Protein AF-A0A3N9UIB1-F1 (afdb_monomer_lite)

Radius of gyration: 19.28 Å; chains: 1; bounding box: 40×37×63 Å

Foldseek 3Di:
DQLVVLLVVLCVQFWDFDDDVVDGDDIFGDLNGRDAPVSLVVLLVVLVVVLVVLVPDDDPDPVVVVVSVVLNVLSVVLVVLSPDVLVVCLNPDPQDPPPFPPDDPVSVVVSVVVSSVVNVVSSVSSRVSSVSNSVSSVVVNVVVVVD

Organism: NCBI:txid720633

Sequence (147 aa):
MNYKKVYENLIESSFYEVDFPASPGNFILSEEQTLTQDFINGLVDQIEYRLVELNGITTTYKDHQYEIDSEIFKLTYLLDCLYSNEIHELVNFKGIDVDPPIDIEDAGAYIYERNVEAYQDILDQANSHMHTIRIILGELCDASEDL

Structure (mmCIF, N/CA/C/O backbone):
data_AF-A0A3N9UIB1-F1
#
_entry.id   AF-A0A3N9UIB1-F1
#
loop_
_atom_site.group_PDB
_atom_site.id
_atom_site.type_symbol
_atom_site.label_atom_id
_atom_site.label_alt_id
_atom_site.label_comp_id
_atom_site.label_asym_id
_atom_site.label_entity_id
_atom_site.label_seq_id
_atom_site.pdbx_PDB_ins_code
_atom_site.Cartn_x
_atom_site.Cartn_y
_atom_site.Cartn_z
_atom_site.occupancy
_atom_site.B_iso_or_equiv
_atom_site.auth_seq_id
_atom_site.auth_comp_id
_atom_site.auth_asym_id
_atom_site.auth_atom_id
_atom_site.pdbx_PDB_model_num
ATOM 1 N N . MET A 1 1 ? -0.749 -5.420 -14.525 1.00 88.75 1 MET A N 1
ATOM 2 C CA . MET A 1 1 ? -1.487 -4.997 -13.311 1.00 88.75 1 MET A CA 1
ATOM 3 C C . MET A 1 1 ? -2.444 -3.866 -13.679 1.00 88.75 1 MET A C 1
ATOM 5 O O . MET A 1 1 ? -2.119 -3.121 -14.592 1.00 88.75 1 MET A O 1
ATOM 9 N N . ASN A 1 2 ? -3.616 -3.750 -13.043 1.00 92.31 2 ASN A N 1
ATOM 10 C CA . ASN A 1 2 ? -4.520 -2.606 -13.247 1.00 92.31 2 ASN A CA 1
ATOM 11 C C . ASN A 1 2 ? -4.356 -1.629 -12.074 1.00 92.31 2 ASN A C 1
ATOM 13 O O . ASN A 1 2 ? -5.023 -1.782 -11.052 1.00 92.31 2 ASN A O 1
ATOM 17 N N . TYR A 1 3 ? -3.434 -0.672 -12.216 1.00 94.06 3 TYR A N 1
ATOM 18 C CA . TYR A 1 3 ? -3.077 0.267 -11.148 1.00 94.06 3 TYR A CA 1
ATOM 19 C C . TYR A 1 3 ? -4.261 1.113 -10.693 1.00 94.06 3 TYR A C 1
ATOM 21 O O . TYR A 1 3 ? -4.512 1.199 -9.495 1.00 94.06 3 TYR A O 1
ATOM 29 N N . LYS A 1 4 ? -5.043 1.633 -11.642 1.00 94.25 4 LYS A N 1
ATOM 30 C CA . LYS A 1 4 ? -6.231 2.439 -11.360 1.00 94.25 4 LYS A CA 1
ATOM 31 C C . LYS A 1 4 ? -7.222 1.734 -10.449 1.00 94.25 4 LYS A C 1
ATOM 33 O O . LYS A 1 4 ? -7.560 2.243 -9.389 1.00 94.25 4 LYS A O 1
ATOM 38 N N . LYS A 1 5 ? -7.626 0.519 -10.821 1.00 94.50 5 LYS A N 1
ATOM 39 C CA . LYS A 1 5 ? -8.597 -0.248 -10.034 1.00 94.50 5 LYS A CA 1
ATOM 40 C C . LYS A 1 5 ? -8.078 -0.566 -8.629 1.00 94.50 5 LYS A C 1
ATOM 42 O O . LYS A 1 5 ? -8.843 -0.568 -7.673 1.00 94.50 5 LYS A O 1
ATOM 47 N N . VAL A 1 6 ? -6.789 -0.880 -8.503 1.00 95.31 6 VAL A N 1
ATOM 48 C CA . VAL A 1 6 ? -6.168 -1.148 -7.199 1.00 95.31 6 VAL A CA 1
ATOM 49 C C . VAL A 1 6 ? -6.146 0.116 -6.340 1.00 95.31 6 VAL A C 1
ATOM 51 O O . VAL A 1 6 ? -6.474 0.046 -5.159 1.00 95.31 6 VAL A O 1
ATOM 54 N N . TYR A 1 7 ? -5.790 1.256 -6.933 1.00 95.44 7 TYR A N 1
ATOM 55 C CA . TYR A 1 7 ? -5.760 2.548 -6.258 1.00 95.44 7 TYR A CA 1
ATOM 56 C C . TYR A 1 7 ? -7.154 2.974 -5.783 1.00 95.44 7 TYR A C 1
ATOM 58 O O . TYR A 1 7 ? -7.323 3.282 -4.608 1.00 95.44 7 TYR A O 1
ATOM 66 N N . GLU A 1 8 ? -8.165 2.913 -6.652 1.00 94.19 8 GLU A N 1
ATOM 67 C CA . GLU A 1 8 ? -9.558 3.236 -6.313 1.00 94.19 8 GLU A CA 1
ATOM 68 C C . GLU A 1 8 ? -10.072 2.358 -5.164 1.00 94.19 8 GLU A C 1
ATOM 70 O O . GLU A 1 8 ? -10.579 2.879 -4.174 1.00 94.19 8 GLU A O 1
ATOM 75 N N . ASN A 1 9 ? -9.844 1.041 -5.235 1.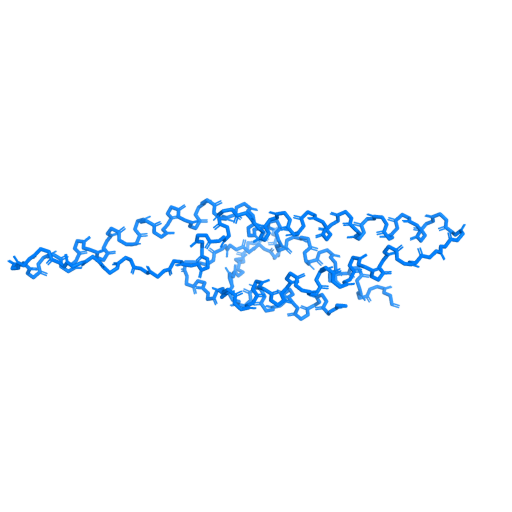00 95.00 9 ASN A N 1
ATOM 76 C CA . ASN A 1 9 ? -10.227 0.121 -4.164 1.00 95.00 9 ASN A CA 1
ATOM 77 C C . ASN A 1 9 ? -9.542 0.454 -2.829 1.00 95.00 9 ASN A C 1
ATOM 79 O O . ASN A 1 9 ? -10.191 0.378 -1.791 1.00 95.00 9 ASN A O 1
ATOM 83 N N . LEU A 1 10 ? -8.249 0.806 -2.846 1.00 95.44 10 LEU A N 1
ATOM 84 C CA . LEU A 1 10 ? -7.519 1.200 -1.638 1.00 95.44 10 LEU A CA 1
ATOM 85 C C . LEU A 1 10 ? -8.107 2.476 -1.026 1.00 95.44 10 LEU A C 1
ATOM 87 O O . LEU A 1 10 ? -8.258 2.566 0.192 1.00 95.44 10 LEU A O 1
ATOM 91 N N . ILE A 1 11 ? -8.409 3.472 -1.861 1.00 94.56 11 ILE A N 1
ATOM 92 C CA . ILE A 1 11 ? -9.020 4.721 -1.408 1.00 94.56 11 ILE A CA 1
ATOM 93 C C . ILE A 1 11 ? -10.376 4.432 -0.767 1.00 94.56 11 ILE A C 1
ATOM 95 O O . ILE A 1 11 ? -10.583 4.822 0.376 1.00 94.56 11 ILE A O 1
ATOM 99 N N . GLU A 1 12 ? -11.253 3.698 -1.453 1.00 93.25 12 GLU A N 1
ATOM 100 C CA . GLU A 1 12 ? -12.582 3.34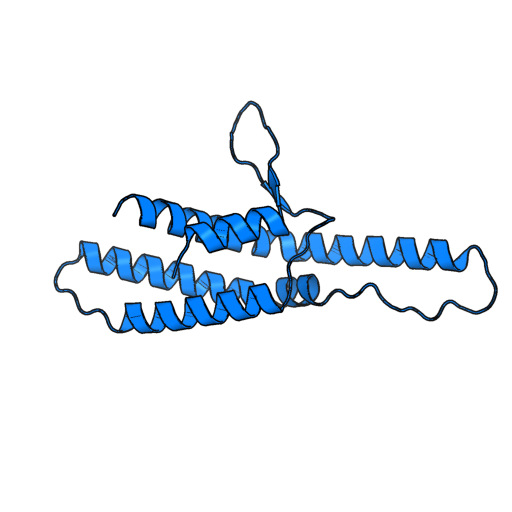8 -0.942 1.00 93.25 12 GLU A CA 1
ATOM 101 C C . GLU A 1 12 ? -12.526 2.529 0.353 1.00 93.25 12 GLU A C 1
ATOM 103 O O . GLU A 1 12 ? -13.362 2.719 1.236 1.00 93.25 12 GLU A O 1
ATOM 108 N N . SER A 1 13 ? -11.551 1.624 0.489 1.00 91.69 13 SER A N 1
ATOM 109 C CA . SER A 1 13 ? -11.446 0.773 1.673 1.00 91.69 13 SER A CA 1
ATOM 110 C C . SER A 1 13 ? -10.813 1.473 2.863 1.00 91.69 13 SER A C 1
ATOM 112 O O . SER A 1 13 ? -11.080 1.075 3.993 1.00 91.69 13 SER A O 1
ATOM 114 N N . SER A 1 14 ? -9.922 2.440 2.641 1.00 93.19 14 SER A N 1
ATOM 115 C CA . SER A 1 14 ? -8.982 2.854 3.686 1.00 93.19 14 SER A CA 1
ATOM 116 C C . SER A 1 14 ? -8.866 4.346 3.907 1.00 93.19 14 SER A C 1
ATOM 118 O O . SER A 1 14 ? -8.338 4.744 4.939 1.00 93.19 14 SER A O 1
ATOM 120 N N . PHE A 1 15 ? -9.360 5.184 3.006 1.00 93.81 15 PHE A N 1
ATOM 121 C CA . PHE A 1 15 ? -9.175 6.622 3.113 1.00 93.81 15 PHE A CA 1
ATOM 122 C C . PHE A 1 15 ? -10.491 7.374 2.966 1.00 93.81 15 PHE A C 1
ATOM 124 O O . PHE A 1 15 ? -11.432 6.919 2.326 1.00 93.81 15 PHE A O 1
ATOM 131 N N . TYR A 1 16 ? -10.530 8.580 3.519 1.00 88.38 16 TYR A N 1
ATOM 132 C CA . TYR A 1 16 ? -11.508 9.586 3.127 1.00 88.38 16 TYR A CA 1
ATOM 133 C C . TYR A 1 16 ? -10.785 10.814 2.585 1.00 88.38 16 TYR A C 1
ATOM 135 O O . TYR A 1 16 ? -9.684 11.157 3.026 1.00 88.38 16 TYR A O 1
ATOM 143 N N . GLU A 1 17 ? -11.397 11.457 1.597 1.00 84.56 17 GLU A N 1
ATOM 144 C CA . GLU A 1 17 ? -10.900 12.712 1.051 1.00 84.56 17 GLU A CA 1
ATOM 145 C C . GLU A 1 17 ? -11.343 13.874 1.942 1.00 84.56 17 GLU A C 1
ATOM 147 O O . GLU A 1 17 ? -12.487 13.943 2.399 1.00 84.56 17 GLU A O 1
ATOM 152 N N . VAL A 1 18 ? -10.422 14.798 2.188 1.00 81.06 18 VAL A N 1
ATOM 153 C CA . VAL A 1 18 ? -10.669 16.022 2.936 1.00 81.06 18 VAL A CA 1
ATOM 154 C C . VAL A 1 18 ? -10.530 17.200 1.998 1.00 81.06 18 VAL A C 1
ATOM 156 O O . VAL A 1 18 ? -9.450 17.479 1.472 1.00 81.06 18 VAL A O 1
ATOM 159 N N . ASP A 1 19 ? -11.631 17.930 1.849 1.00 70.94 19 ASP A N 1
ATOM 160 C CA . ASP A 1 19 ? -11.662 19.174 1.096 1.00 70.94 19 ASP A CA 1
ATOM 161 C C . ASP A 1 19 ? -10.874 20.254 1.847 1.00 70.94 19 ASP A C 1
ATOM 163 O O . ASP A 1 19 ? -11.376 20.932 2.750 1.00 70.94 19 ASP A O 1
ATOM 167 N N . PHE A 1 20 ? -9.613 20.438 1.460 1.00 66.88 20 PHE A N 1
ATOM 168 C CA . PHE A 1 20 ? -8.851 21.614 1.846 1.00 66.88 20 PHE A CA 1
ATOM 169 C C . PHE A 1 20 ? -8.924 22.655 0.723 1.00 66.88 20 PHE A C 1
ATOM 171 O O . PHE A 1 20 ? -8.477 22.390 -0.392 1.00 66.88 20 PHE A O 1
ATOM 178 N N . PRO A 1 21 ? -9.379 23.892 1.003 1.00 56.12 21 PRO A N 1
ATOM 179 C CA . PRO A 1 21 ? -9.562 24.922 -0.024 1.00 56.12 21 PRO A CA 1
ATOM 180 C C . PRO A 1 21 ? -8.263 25.361 -0.729 1.00 56.12 21 PRO A C 1
ATOM 182 O O . PRO A 1 21 ? -8.322 26.118 -1.694 1.00 56.12 21 PRO A O 1
ATOM 185 N N . ALA A 1 22 ? -7.095 24.911 -0.255 1.00 55.03 22 ALA A N 1
ATOM 186 C CA . ALA A 1 22 ? -5.784 25.215 -0.826 1.00 55.03 22 ALA A CA 1
ATOM 187 C C . ALA A 1 22 ? -5.132 24.043 -1.591 1.00 55.03 22 ALA A C 1
ATOM 189 O O . ALA A 1 22 ? -4.109 24.266 -2.235 1.00 55.03 22 ALA A O 1
ATOM 190 N N . SER A 1 23 ? -5.684 22.823 -1.533 1.00 47.69 23 SER A N 1
ATOM 191 C CA . SER A 1 23 ? -5.177 21.666 -2.285 1.00 47.69 23 SER A CA 1
ATOM 192 C C . SER A 1 23 ? -6.259 20.586 -2.416 1.00 47.69 23 SER A C 1
ATOM 194 O O . SER A 1 23 ? -6.639 20.008 -1.397 1.00 47.69 23 SER A O 1
ATOM 196 N N . PRO A 1 24 ? -6.728 20.277 -3.638 1.00 52.81 24 PRO A N 1
ATOM 197 C CA . PRO A 1 24 ? -7.522 19.075 -3.898 1.00 52.81 24 PRO A CA 1
ATOM 198 C C . PRO A 1 24 ? -6.719 17.805 -3.556 1.00 52.81 24 PRO A C 1
ATOM 200 O O . PRO A 1 24 ? -5.489 17.822 -3.666 1.00 52.81 24 PRO A O 1
ATOM 203 N N . GLY A 1 25 ? -7.388 16.710 -3.177 1.00 61.09 25 GLY A N 1
ATOM 204 C CA . GLY A 1 25 ? -6.755 15.388 -3.065 1.00 61.09 25 GLY A CA 1
ATOM 205 C C . GL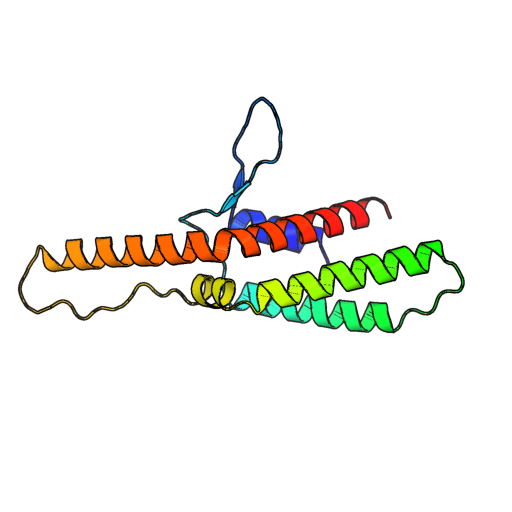Y A 1 25 ? -5.960 15.114 -1.782 1.00 61.09 25 GLY A C 1
ATOM 206 O O . GLY A 1 25 ? -5.025 14.306 -1.794 1.00 61.09 25 GLY A O 1
ATOM 207 N N . ASN A 1 26 ? -6.305 15.758 -0.664 1.00 77.69 26 ASN A N 1
ATOM 208 C CA . ASN A 1 26 ? -5.780 15.365 0.644 1.00 77.69 26 ASN A CA 1
ATOM 209 C C . ASN A 1 26 ? -6.602 14.195 1.187 1.00 77.69 26 ASN A C 1
ATOM 211 O O . ASN A 1 26 ? -7.778 14.350 1.485 1.00 77.69 26 ASN A O 1
ATOM 215 N N . PHE A 1 27 ? -5.978 13.032 1.334 1.00 85.88 27 PHE A N 1
ATOM 216 C CA . PHE A 1 27 ? -6.615 11.847 1.907 1.00 85.88 27 PHE A CA 1
ATOM 217 C C . PHE A 1 27 ? -6.123 11.642 3.333 1.00 85.88 27 PHE A C 1
ATOM 219 O O . PHE A 1 27 ? -4.987 11.999 3.629 1.00 85.88 27 PHE A O 1
ATOM 226 N N . ILE A 1 28 ? -6.951 11.068 4.198 1.00 88.56 28 ILE A N 1
ATOM 227 C CA . ILE A 1 28 ? -6.585 10.676 5.565 1.00 88.56 28 ILE A CA 1
ATOM 228 C C . ILE A 1 28 ? -6.987 9.216 5.767 1.00 88.56 28 ILE A C 1
ATOM 230 O O . ILE A 1 28 ? -8.040 8.804 5.275 1.00 88.56 28 ILE A O 1
ATOM 234 N N . LEU A 1 29 ? -6.139 8.434 6.444 1.00 90.75 29 LEU A N 1
ATOM 235 C CA . LEU A 1 29 ? -6.457 7.057 6.821 1.00 90.75 29 LEU A CA 1
ATOM 236 C C . LEU A 1 29 ? -7.717 7.050 7.702 1.00 90.75 29 LEU A C 1
ATOM 238 O O . LEU A 1 29 ? -7.793 7.759 8.703 1.00 90.75 29 LEU A O 1
ATOM 242 N N . SER A 1 30 ? -8.724 6.285 7.292 1.00 88.25 30 SER A N 1
ATOM 243 C CA . SER A 1 30 ? -10.014 6.223 7.973 1.00 88.25 30 SER A CA 1
ATOM 244 C C . SER A 1 30 ? -9.932 5.354 9.225 1.00 88.25 30 SER A C 1
ATOM 246 O O . SER A 1 30 ? -9.428 4.233 9.169 1.00 88.25 30 SER A O 1
ATOM 248 N N . GLU A 1 31 ? -10.510 5.823 10.333 1.00 87.06 31 GLU A N 1
ATOM 249 C CA . GLU A 1 31 ? -10.750 4.972 11.506 1.00 87.06 31 GLU A CA 1
ATOM 250 C C . GLU A 1 31 ? -11.685 3.804 11.144 1.00 87.06 31 GLU A C 1
ATOM 252 O O . GLU A 1 31 ? -11.510 2.680 11.603 1.00 87.06 31 GLU A O 1
ATOM 257 N N . GLU A 1 32 ? -12.622 4.021 10.223 1.00 85.38 32 GLU A N 1
ATOM 258 C CA . GLU A 1 32 ? -13.570 3.009 9.745 1.00 85.38 32 GLU A CA 1
ATOM 259 C C . GLU A 1 32 ? -13.046 2.220 8.530 1.00 85.38 32 GLU A C 1
ATOM 261 O O . GLU A 1 32 ? -13.830 1.706 7.730 1.00 85.38 32 GLU A O 1
ATOM 266 N N . GLN A 1 33 ? -11.725 2.146 8.337 1.00 90.69 33 GLN A N 1
ATOM 267 C CA . GLN A 1 33 ? -11.148 1.403 7.219 1.00 90.69 33 GLN A CA 1
ATOM 268 C C . GLN A 1 33 ? -11.544 -0.088 7.239 1.00 90.69 33 GLN A C 1
ATOM 270 O O . GLN A 1 33 ? -11.698 -0.711 8.288 1.00 90.69 33 GLN A O 1
ATOM 275 N N . THR A 1 34 ? -11.692 -0.668 6.050 1.00 90.19 34 THR A N 1
ATOM 276 C CA . THR A 1 34 ? -12.132 -2.052 5.803 1.00 90.19 34 THR A CA 1
ATOM 277 C C . THR A 1 34 ? -11.093 -2.866 5.025 1.00 90.19 34 THR A C 1
ATOM 279 O O . THR A 1 34 ? -11.424 -3.828 4.331 1.00 90.19 34 THR A O 1
ATOM 282 N N . LEU A 1 35 ? -9.819 -2.482 5.121 1.00 90.69 35 LEU A N 1
ATOM 283 C CA . LEU A 1 35 ? -8.694 -3.173 4.504 1.00 90.69 35 LEU A CA 1
ATOM 284 C C . LEU A 1 35 ? -8.627 -4.617 5.009 1.00 90.69 35 LEU A C 1
ATOM 286 O O . LEU A 1 35 ? -8.675 -4.885 6.208 1.00 90.69 35 LEU A O 1
ATOM 290 N N . THR A 1 36 ? -8.503 -5.562 4.081 1.00 92.19 36 THR A N 1
ATOM 291 C CA . THR A 1 36 ? -8.504 -6.994 4.400 1.00 92.19 36 THR A CA 1
ATOM 292 C C . THR A 1 36 ? -7.176 -7.642 4.046 1.00 92.19 36 THR A C 1
ATOM 294 O O . THR A 1 36 ? -6.493 -7.227 3.107 1.00 92.19 36 THR A O 1
ATOM 297 N N . GLN A 1 37 ? -6.845 -8.730 4.743 1.00 93.81 37 GLN A N 1
ATOM 298 C CA . GLN A 1 37 ? -5.694 -9.565 4.393 1.00 93.81 37 GLN A CA 1
ATOM 299 C C . GLN A 1 37 ? -5.792 -10.103 2.954 1.00 93.81 37 GLN A C 1
ATOM 301 O O . GLN A 1 37 ? -4.781 -10.183 2.262 1.00 93.81 37 GLN A O 1
ATOM 306 N N . ASP A 1 38 ? -7.000 -10.426 2.482 1.00 94.69 38 ASP A N 1
ATOM 307 C CA . ASP A 1 38 ? -7.226 -10.908 1.114 1.00 94.69 38 ASP A CA 1
ATOM 308 C C . ASP A 1 38 ? -6.871 -9.844 0.069 1.00 94.69 38 ASP A C 1
ATOM 310 O O . ASP A 1 38 ? -6.247 -10.159 -0.946 1.00 94.69 38 ASP A O 1
ATOM 314 N N . PHE A 1 39 ? -7.220 -8.579 0.328 1.00 94.75 39 PHE A N 1
ATOM 315 C CA . PHE A 1 39 ? -6.812 -7.470 -0.531 1.00 94.75 39 PHE A CA 1
ATOM 316 C C . PHE A 1 39 ? -5.286 -7.321 -0.566 1.00 94.75 39 PHE A C 1
ATOM 318 O O . PHE A 1 39 ? -4.718 -7.235 -1.653 1.00 94.75 39 PHE A O 1
ATOM 325 N N . ILE A 1 40 ? -4.619 -7.345 0.596 1.00 96.19 40 ILE A N 1
ATOM 326 C CA . ILE A 1 40 ? -3.153 -7.234 0.680 1.00 96.19 40 ILE A CA 1
ATOM 327 C C . ILE A 1 40 ? -2.467 -8.375 -0.069 1.00 96.19 40 ILE A C 1
ATOM 329 O O . ILE A 1 40 ? -1.606 -8.119 -0.905 1.00 96.19 40 ILE A O 1
ATOM 333 N N . ASN A 1 41 ? -2.884 -9.620 0.161 1.00 95.94 41 ASN A N 1
ATOM 334 C CA . ASN A 1 41 ? -2.306 -10.782 -0.514 1.00 95.94 41 ASN A CA 1
ATOM 335 C C . ASN A 1 41 ? -2.507 -10.700 -2.034 1.00 95.94 41 ASN A C 1
ATOM 337 O O . ASN A 1 41 ? -1.565 -10.888 -2.798 1.00 95.94 41 ASN A O 1
ATOM 341 N N . GLY A 1 42 ? -3.715 -10.342 -2.482 1.00 96.50 42 GLY A N 1
ATOM 342 C CA . GLY A 1 42 ? -3.998 -10.177 -3.907 1.00 96.50 42 GLY A CA 1
ATOM 343 C C . GLY A 1 42 ? -3.227 -9.022 -4.555 1.00 96.50 42 GLY A C 1
ATOM 344 O O . GLY A 1 42 ? -2.954 -9.062 -5.756 1.00 96.50 42 GLY A O 1
ATOM 345 N N . LEU A 1 43 ? -2.878 -7.984 -3.792 1.00 97.00 43 LEU A N 1
ATOM 346 C CA . LEU A 1 43 ? -2.020 -6.897 -4.253 1.00 97.00 43 LEU A CA 1
ATOM 347 C C . LEU A 1 43 ? -0.558 -7.349 -4.359 1.00 97.00 43 LEU A C 1
ATOM 349 O O . LEU A 1 43 ? 0.064 -7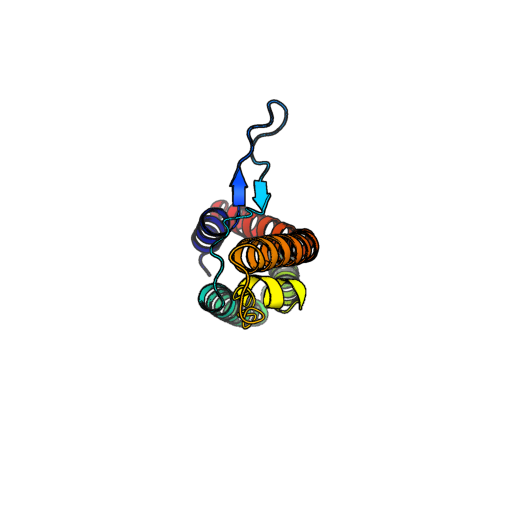.126 -5.395 1.00 97.00 43 LEU A O 1
ATOM 353 N N . VAL A 1 44 ? -0.041 -8.029 -3.335 1.00 98.06 44 VAL A N 1
ATOM 354 C CA . VAL A 1 44 ? 1.306 -8.618 -3.330 1.00 98.06 44 VAL A CA 1
ATOM 355 C C . VAL A 1 44 ? 1.506 -9.526 -4.545 1.00 98.06 44 VAL A C 1
ATOM 357 O O . VAL A 1 44 ? 2.429 -9.288 -5.321 1.00 98.06 44 VAL A O 1
ATOM 360 N N . ASP A 1 45 ? 0.590 -10.467 -4.794 1.00 97.75 45 ASP A N 1
ATOM 361 C CA . ASP A 1 45 ? 0.671 -11.390 -5.936 1.00 97.75 45 ASP A CA 1
ATOM 362 C C . ASP A 1 45 ? 0.746 -10.643 -7.282 1.00 97.75 45 ASP A C 1
ATOM 364 O O . ASP A 1 45 ? 1.510 -11.003 -8.184 1.00 97.75 45 ASP A O 1
ATOM 368 N N . GLN A 1 46 ? -0.045 -9.574 -7.437 1.00 97.00 46 GLN A N 1
ATOM 369 C CA . GLN A 1 46 ? -0.037 -8.751 -8.649 1.00 97.00 46 GLN A CA 1
ATOM 370 C C . GLN A 1 46 ? 1.276 -7.987 -8.829 1.00 97.00 46 GLN A C 1
ATOM 372 O O . GLN A 1 46 ? 1.751 -7.865 -9.963 1.00 97.00 46 GLN A O 1
ATOM 377 N N . ILE A 1 47 ? 1.848 -7.473 -7.738 1.00 97.94 47 ILE A N 1
ATOM 378 C CA . ILE A 1 47 ? 3.119 -6.750 -7.759 1.00 97.94 47 ILE A CA 1
ATOM 379 C C . ILE A 1 47 ? 4.264 -7.703 -8.091 1.00 97.94 47 ILE A C 1
ATOM 381 O O . ILE A 1 47 ? 5.053 -7.410 -8.986 1.00 97.94 47 ILE A O 1
ATOM 385 N N . GLU A 1 48 ? 4.341 -8.857 -7.428 1.00 97.50 48 GLU A N 1
ATOM 386 C CA . GLU A 1 48 ? 5.373 -9.861 -7.692 1.00 97.50 48 GLU A CA 1
ATOM 387 C C . GLU A 1 48 ? 5.322 -10.342 -9.145 1.00 97.50 48 GLU A C 1
ATOM 389 O O . GLU A 1 48 ? 6.346 -10.372 -9.832 1.00 97.50 48 GLU A O 1
ATOM 394 N N . TYR A 1 49 ? 4.122 -10.636 -9.655 1.00 97.25 49 TYR A N 1
ATOM 395 C CA . TYR A 1 49 ? 3.938 -10.995 -11.058 1.00 97.25 49 TYR A CA 1
ATOM 396 C C . TYR A 1 49 ? 4.428 -9.881 -11.996 1.00 97.25 49 TYR A C 1
ATOM 398 O O . TYR A 1 49 ? 5.167 -10.145 -12.947 1.00 97.25 49 TYR A O 1
ATOM 406 N N . ARG A 1 50 ? 4.079 -8.620 -11.710 1.00 96.69 50 ARG A N 1
ATOM 407 C CA . ARG A 1 50 ? 4.511 -7.473 -12.518 1.00 96.69 50 ARG A CA 1
ATOM 408 C C . ARG A 1 50 ? 6.025 -7.256 -12.463 1.00 96.69 50 ARG A C 1
ATOM 410 O O . ARG A 1 50 ? 6.629 -6.969 -13.492 1.00 96.69 50 ARG A O 1
ATOM 417 N N . LEU A 1 51 ? 6.653 -7.434 -11.304 1.00 97.44 51 LEU A N 1
ATOM 418 C CA . LEU A 1 51 ? 8.108 -7.366 -11.161 1.00 97.44 51 LEU A CA 1
ATOM 419 C C . LEU A 1 51 ? 8.803 -8.428 -12.018 1.00 97.44 51 LEU A C 1
ATOM 421 O O . LEU A 1 51 ? 9.811 -8.130 -12.659 1.00 97.44 51 LEU A O 1
ATOM 425 N N . VAL A 1 52 ? 8.265 -9.649 -12.080 1.00 96.94 52 VAL A N 1
ATOM 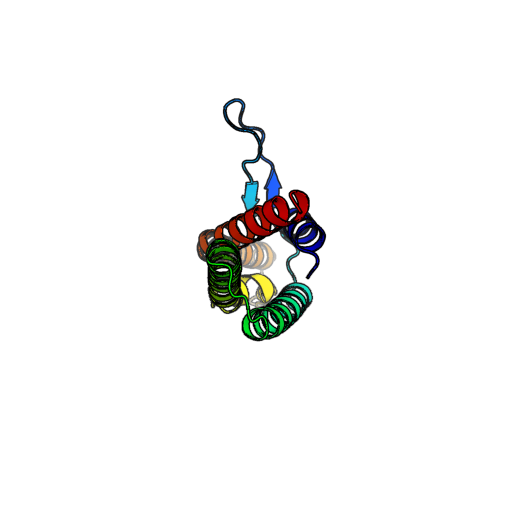426 C CA . VAL A 1 52 ? 8.785 -10.697 -12.973 1.00 96.94 52 VAL A CA 1
ATOM 427 C C . VAL A 1 52 ? 8.650 -10.288 -14.441 1.00 96.94 52 VAL A C 1
ATOM 429 O O . VAL A 1 52 ? 9.609 -10.447 -15.197 1.00 96.94 52 VAL A O 1
ATOM 432 N N . GLU A 1 53 ? 7.505 -9.725 -14.848 1.00 96.00 53 GLU A N 1
ATOM 433 C CA . GLU A 1 53 ? 7.318 -9.213 -16.213 1.00 96.00 53 GLU A CA 1
ATOM 434 C C . GLU A 1 53 ? 8.354 -8.138 -16.560 1.00 96.00 53 GLU A C 1
ATOM 436 O O . GLU A 1 53 ? 9.027 -8.254 -17.582 1.00 96.00 53 GLU A O 1
ATOM 441 N N . LEU A 1 54 ? 8.514 -7.128 -15.700 1.00 94.88 54 LEU A N 1
ATOM 442 C CA . LEU A 1 54 ? 9.421 -5.997 -15.916 1.00 94.88 54 LEU A CA 1
ATOM 443 C C . LEU A 1 54 ? 10.885 -6.432 -16.016 1.00 94.88 54 LEU A C 1
ATOM 445 O O . LEU A 1 54 ? 11.586 -6.013 -16.933 1.00 94.88 54 LEU A O 1
ATOM 449 N N . ASN A 1 55 ? 11.333 -7.332 -15.135 1.00 92.50 55 ASN A N 1
ATOM 450 C CA . ASN A 1 55 ? 12.691 -7.882 -15.182 1.00 92.50 55 ASN A CA 1
ATOM 451 C C . ASN A 1 55 ? 12.954 -8.737 -16.436 1.00 92.50 55 ASN A C 1
ATOM 453 O O . ASN A 1 55 ? 14.108 -8.964 -16.802 1.00 92.50 55 ASN A O 1
ATOM 457 N N . GLY A 1 56 ? 11.901 -9.227 -17.097 1.00 91.12 56 GLY A N 1
ATOM 458 C CA . GLY A 1 56 ? 11.993 -9.941 -18.369 1.00 91.12 56 GLY A CA 1
ATOM 459 C C . GLY A 1 56 ? 12.101 -9.029 -19.596 1.00 91.12 56 GLY A C 1
ATOM 460 O O . GLY A 1 56 ? 12.439 -9.510 -20.680 1.00 91.12 56 GLY A O 1
ATOM 461 N N . ILE A 1 57 ? 11.827 -7.727 -19.462 1.00 91.94 57 ILE A N 1
ATOM 462 C CA . ILE A 1 57 ? 11.871 -6.783 -20.581 1.00 91.94 57 ILE A CA 1
ATOM 463 C C . ILE A 1 57 ? 13.323 -6.415 -20.881 1.00 91.94 57 ILE A C 1
ATOM 465 O O . ILE A 1 57 ? 14.066 -5.948 -20.025 1.00 91.94 57 ILE A O 1
ATOM 469 N N . THR A 1 58 ? 13.732 -6.587 -22.138 1.00 86.44 58 THR A N 1
ATOM 470 C CA . THR A 1 58 ? 15.028 -6.108 -22.631 1.00 86.44 58 THR A CA 1
ATOM 471 C C . THR A 1 58 ? 14.795 -4.991 -23.639 1.00 86.44 58 THR A C 1
ATOM 473 O O . THR A 1 58 ? 14.126 -5.202 -24.650 1.00 86.44 58 THR A O 1
ATOM 476 N N . THR A 1 59 ? 15.354 -3.806 -23.395 1.00 85.81 59 THR A N 1
ATOM 477 C CA . THR A 1 59 ? 15.264 -2.662 -24.314 1.00 85.81 59 THR A CA 1
ATOM 478 C C . THR A 1 59 ? 16.640 -2.071 -24.593 1.00 85.81 59 THR A C 1
ATOM 480 O O . THR A 1 59 ? 17.557 -2.144 -23.779 1.00 85.81 59 THR A O 1
ATOM 483 N N . THR A 1 60 ? 16.807 -1.490 -25.780 1.00 85.62 60 THR A N 1
ATOM 484 C CA . THR A 1 60 ? 18.021 -0.756 -26.168 1.00 85.62 60 THR A CA 1
ATOM 485 C C . THR A 1 60 ? 17.877 0.756 -25.983 1.00 85.62 60 THR A C 1
ATOM 487 O O . THR A 1 60 ? 18.852 1.488 -26.154 1.00 85.62 60 THR A O 1
ATOM 490 N N . TYR A 1 61 ? 16.670 1.238 -25.668 1.00 89.44 61 TYR A N 1
ATOM 491 C CA . TYR A 1 61 ? 16.376 2.656 -25.469 1.00 89.44 61 TYR A CA 1
ATOM 492 C C . TYR A 1 61 ? 16.538 3.024 -23.997 1.00 89.44 61 TYR A C 1
ATOM 494 O O . TYR A 1 61 ? 15.860 2.465 -23.140 1.00 89.44 61 TYR A O 1
ATOM 502 N N . LYS A 1 62 ? 17.422 3.986 -23.708 1.00 88.88 62 LYS A N 1
ATOM 503 C CA . LYS A 1 62 ? 17.720 4.397 -22.328 1.00 88.88 62 LYS A CA 1
ATOM 504 C C . LYS A 1 62 ? 16.499 4.941 -21.592 1.00 88.88 62 LYS A C 1
ATOM 506 O O . LYS A 1 62 ? 16.313 4.584 -20.441 1.00 88.88 62 LYS A O 1
ATOM 511 N N . ASP A 1 63 ? 15.675 5.747 -22.253 1.00 87.25 63 ASP A N 1
ATOM 512 C CA . ASP A 1 63 ? 14.507 6.367 -21.612 1.00 87.25 63 ASP A CA 1
ATOM 513 C C . ASP A 1 63 ? 13.493 5.304 -21.157 1.00 87.25 63 ASP A C 1
ATOM 515 O O . ASP A 1 63 ? 13.077 5.308 -20.005 1.00 87.25 63 ASP A O 1
ATOM 519 N N . HIS A 1 64 ? 13.242 4.291 -21.994 1.00 88.31 64 HIS A N 1
ATOM 520 C CA . HIS A 1 64 ? 12.408 3.143 -21.617 1.00 88.31 64 HIS A CA 1
ATOM 521 C C . HIS A 1 64 ? 13.041 2.304 -20.497 1.00 88.31 64 HIS A C 1
ATOM 523 O O . HIS A 1 64 ? 12.331 1.753 -19.663 1.00 88.31 64 HIS A O 1
ATOM 529 N N . GLN A 1 65 ? 14.374 2.187 -20.461 1.00 91.69 65 GLN A N 1
ATOM 530 C CA . GLN A 1 65 ? 15.045 1.504 -19.353 1.00 91.69 65 GLN A CA 1
ATOM 531 C C . GLN A 1 65 ? 14.837 2.260 -18.034 1.00 91.69 65 GLN A C 1
ATOM 533 O O . GLN A 1 65 ? 14.570 1.630 -17.019 1.00 91.69 65 GLN A O 1
ATOM 538 N N . TYR A 1 66 ? 14.904 3.594 -18.049 1.00 91.56 66 TYR A N 1
ATOM 539 C CA . TYR A 1 66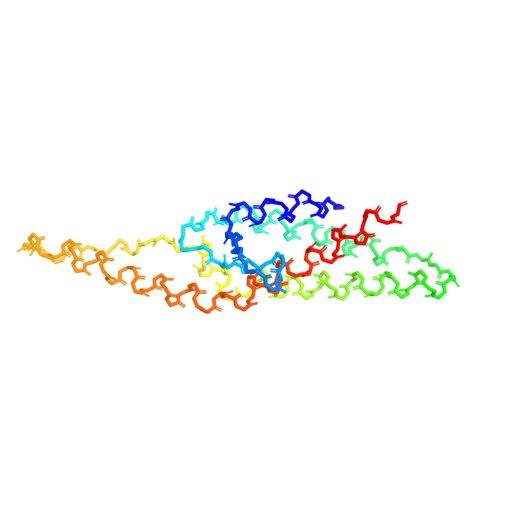 ? 14.638 4.406 -16.861 1.00 91.56 66 TYR A CA 1
ATOM 540 C C . TYR A 1 66 ? 13.194 4.276 -16.367 1.00 91.56 66 TYR A C 1
ATOM 542 O O . TYR A 1 66 ? 12.980 4.221 -15.159 1.00 91.56 66 TYR A O 1
ATOM 550 N N . GLU A 1 67 ? 12.217 4.205 -17.272 1.00 91.81 67 GLU A N 1
ATOM 551 C CA . GLU A 1 67 ? 10.810 3.971 -16.920 1.00 91.81 67 GLU A CA 1
ATOM 552 C C . GLU A 1 67 ? 10.624 2.608 -16.240 1.00 91.81 67 GLU A C 1
ATOM 554 O O . GLU A 1 67 ? 10.025 2.535 -15.167 1.00 91.81 67 GLU A O 1
ATOM 559 N N . ILE A 1 68 ? 11.215 1.549 -16.807 1.00 94.06 68 ILE A N 1
ATOM 560 C CA . ILE A 1 68 ? 11.192 0.198 -16.227 1.00 94.06 68 ILE A CA 1
ATOM 561 C C . ILE A 1 68 ? 11.856 0.187 -14.846 1.00 94.06 68 ILE A C 1
ATOM 563 O O . ILE A 1 68 ? 11.267 -0.311 -13.888 1.00 94.06 68 ILE A O 1
ATOM 567 N N . ASP A 1 69 ? 13.055 0.759 -14.720 1.00 94.69 69 ASP A N 1
ATOM 568 C CA . ASP A 1 69 ? 13.792 0.803 -13.453 1.00 94.69 69 ASP A CA 1
ATOM 569 C C . ASP A 1 69 ? 13.020 1.604 -12.388 1.00 94.69 69 ASP A C 1
ATOM 571 O O . ASP A 1 69 ? 13.001 1.229 -11.213 1.00 94.69 69 ASP A O 1
ATOM 575 N N . SER A 1 70 ? 12.350 2.690 -12.792 1.00 95.31 70 SER A N 1
ATOM 576 C CA . SER A 1 70 ? 11.506 3.495 -11.907 1.00 95.31 70 SER A CA 1
ATOM 577 C C . SER A 1 70 ? 10.276 2.721 -11.429 1.00 95.31 70 SER A C 1
ATOM 579 O O . SER A 1 70 ? 9.977 2.745 -10.233 1.00 95.31 70 SER A O 1
ATOM 581 N N . GLU A 1 71 ? 9.592 2.002 -12.325 1.00 96.00 71 GLU A N 1
ATOM 582 C CA . GLU A 1 71 ? 8.451 1.153 -11.968 1.00 96.00 71 GLU A CA 1
ATOM 583 C C . GLU A 1 71 ? 8.888 0.028 -11.015 1.00 96.00 71 GLU A C 1
ATOM 585 O O . GLU A 1 71 ? 8.272 -0.159 -9.967 1.00 96.00 71 GLU A O 1
ATOM 590 N N . ILE A 1 72 ? 10.003 -0.658 -11.302 1.00 97.19 72 ILE A N 1
ATOM 591 C CA . ILE A 1 72 ? 10.571 -1.700 -10.427 1.00 97.19 72 ILE A CA 1
ATOM 592 C C . ILE A 1 72 ? 10.878 -1.146 -9.032 1.00 97.19 72 ILE A C 1
ATOM 594 O O . ILE A 1 72 ? 10.532 -1.779 -8.032 1.00 97.19 72 ILE A O 1
ATOM 598 N N . PHE A 1 73 ? 11.510 0.027 -8.946 1.00 97.25 73 PHE A N 1
ATOM 599 C CA . PHE A 1 73 ? 11.831 0.659 -7.666 1.00 97.25 73 PHE A CA 1
ATOM 600 C C . PHE A 1 73 ? 10.568 0.929 -6.839 1.00 97.25 73 PHE A C 1
ATOM 602 O O . PHE A 1 73 ? 10.501 0.551 -5.668 1.00 97.25 73 PHE A O 1
ATOM 609 N N . LYS A 1 74 ? 9.543 1.519 -7.465 1.00 97.81 74 LYS A N 1
ATOM 610 C CA . LYS A 1 74 ? 8.251 1.807 -6.829 1.00 97.81 74 LYS A CA 1
ATOM 611 C C . LYS A 1 74 ? 7.564 0.538 -6.334 1.00 97.81 74 LYS A C 1
ATOM 613 O O . LYS A 1 74 ? 7.140 0.483 -5.186 1.00 97.81 74 LYS A O 1
ATOM 618 N N . LEU A 1 75 ? 7.493 -0.489 -7.178 1.00 98.12 75 LEU A N 1
ATOM 619 C CA . LEU A 1 75 ? 6.867 -1.770 -6.848 1.00 98.12 75 LEU A CA 1
ATOM 620 C C . LEU A 1 75 ? 7.606 -2.525 -5.738 1.00 98.12 75 LEU A C 1
ATOM 622 O O . LEU A 1 75 ? 6.968 -3.125 -4.879 1.00 98.12 75 LEU A O 1
ATOM 626 N N . THR A 1 76 ? 8.937 -2.462 -5.714 1.00 98.06 76 THR A N 1
ATOM 627 C CA . THR A 1 76 ? 9.734 -3.067 -4.635 1.00 98.06 76 THR A CA 1
ATOM 628 C C . THR A 1 76 ? 9.448 -2.377 -3.305 1.00 98.06 76 THR A C 1
ATOM 630 O O . THR A 1 76 ? 9.172 -3.037 -2.310 1.00 98.06 76 THR A O 1
ATOM 633 N N . TYR A 1 77 ? 9.432 -1.043 -3.295 1.00 97.44 77 TYR A N 1
ATOM 634 C CA . TYR A 1 77 ? 9.146 -0.294 -2.075 1.00 97.44 77 TYR A CA 1
ATOM 635 C C . TYR A 1 77 ? 7.687 -0.448 -1.614 1.00 97.44 77 TYR A C 1
ATOM 637 O O . TYR A 1 77 ? 7.396 -0.448 -0.418 1.00 97.44 77 TYR A O 1
ATOM 645 N N . LEU A 1 78 ? 6.766 -0.647 -2.561 1.00 97.75 78 LEU A N 1
ATOM 646 C CA . LEU A 1 78 ? 5.381 -0.994 -2.273 1.00 97.75 78 LEU A CA 1
ATOM 647 C C . LEU A 1 78 ? 5.283 -2.344 -1.543 1.00 97.75 78 LEU A C 1
ATOM 649 O O . LEU A 1 78 ? 4.572 -2.428 -0.546 1.00 97.75 78 LEU A O 1
ATOM 653 N N . LEU A 1 79 ? 6.026 -3.370 -1.983 1.00 98.12 79 LEU A N 1
ATOM 654 C CA . LEU A 1 79 ? 6.107 -4.655 -1.273 1.00 98.12 79 LEU A CA 1
ATOM 655 C C . LEU A 1 79 ? 6.673 -4.499 0.139 1.00 98.12 79 LEU A C 1
ATOM 657 O O . LEU A 1 79 ? 6.103 -5.061 1.070 1.00 98.12 79 LEU A O 1
ATOM 661 N N . ASP A 1 80 ? 7.739 -3.714 0.313 1.00 97.94 80 ASP A N 1
ATOM 662 C CA . ASP A 1 80 ? 8.325 -3.472 1.638 1.00 97.94 80 ASP A CA 1
ATOM 663 C C . ASP A 1 80 ? 7.293 -2.878 2.609 1.00 97.94 80 ASP A C 1
ATOM 665 O O . ASP A 1 80 ? 7.209 -3.299 3.762 1.00 97.94 80 ASP A O 1
ATOM 669 N N . CYS A 1 81 ? 6.459 -1.945 2.134 1.00 97.62 81 CYS A N 1
ATOM 670 C CA . CYS A 1 81 ? 5.370 -1.389 2.934 1.00 97.62 81 CYS A CA 1
ATOM 671 C C . CYS A 1 81 ? 4.285 -2.432 3.232 1.00 97.62 81 CYS A C 1
ATOM 673 O O . CYS A 1 81 ? 3.819 -2.519 4.360 1.00 97.62 81 CYS A O 1
ATOM 675 N N . LEU A 1 82 ? 3.875 -3.229 2.242 1.00 97.25 82 LEU A N 1
ATOM 676 C CA . LEU A 1 82 ? 2.816 -4.233 2.412 1.00 97.25 82 LEU A CA 1
ATOM 677 C C . LEU A 1 82 ? 3.221 -5.370 3.361 1.00 97.25 82 LEU A C 1
ATOM 679 O O . LEU A 1 82 ? 2.363 -5.925 4.045 1.00 97.25 82 LEU A O 1
ATOM 683 N N . TYR A 1 83 ? 4.512 -5.700 3.422 1.00 96.69 83 TYR A N 1
ATOM 684 C CA . TYR A 1 83 ? 5.070 -6.677 4.358 1.00 96.69 83 TYR A CA 1
ATOM 685 C C . TYR A 1 83 ? 5.454 -6.091 5.719 1.00 96.69 83 TYR A C 1
ATOM 687 O O . TYR A 1 83 ? 5.967 -6.823 6.569 1.00 96.69 83 TYR A O 1
ATOM 695 N N . SER A 1 84 ? 5.232 -4.795 5.944 1.00 97.06 84 SER A N 1
ATOM 696 C CA . SER A 1 84 ? 5.568 -4.172 7.218 1.00 97.06 84 SER A CA 1
ATOM 697 C C . SER A 1 84 ? 4.688 -4.724 8.348 1.00 97.06 84 SER A C 1
ATOM 699 O O . SER A 1 84 ? 3.537 -5.129 8.142 1.00 97.06 84 SER A O 1
ATOM 701 N N . ASN A 1 85 ? 5.230 -4.738 9.569 1.00 95.62 85 ASN A N 1
ATOM 702 C CA . ASN A 1 85 ? 4.474 -5.190 10.739 1.00 95.62 85 ASN A CA 1
ATOM 703 C C . ASN A 1 85 ? 3.253 -4.298 10.980 1.00 95.62 85 ASN A C 1
ATOM 705 O O . ASN A 1 85 ? 2.208 -4.798 11.369 1.00 95.62 85 ASN A O 1
ATOM 709 N N . GLU A 1 86 ? 3.369 -3.003 10.699 1.00 94.62 86 GLU A N 1
ATOM 710 C CA . GLU A 1 86 ? 2.308 -2.016 10.876 1.00 94.62 86 GLU A CA 1
ATOM 711 C C . GLU A 1 86 ? 1.104 -2.318 9.972 1.00 94.62 86 GLU A C 1
ATOM 713 O O . GLU A 1 86 ? -0.036 -2.298 10.432 1.00 94.62 86 GLU A O 1
ATOM 718 N N . ILE A 1 87 ? 1.339 -2.671 8.700 1.00 95.62 87 ILE A N 1
ATOM 719 C CA . ILE A 1 87 ? 0.257 -3.092 7.799 1.00 95.62 87 ILE A CA 1
ATOM 720 C C . ILE A 1 87 ? -0.326 -4.433 8.240 1.00 95.62 87 ILE A C 1
ATOM 722 O O . ILE A 1 87 ? -1.545 -4.603 8.240 1.00 95.62 87 ILE A O 1
ATOM 726 N N . HIS A 1 88 ? 0.522 -5.375 8.657 1.00 93.69 88 HIS A N 1
ATOM 727 C CA . HIS A 1 88 ? 0.068 -6.676 9.134 1.00 93.69 88 HIS A CA 1
ATOM 728 C C . HIS A 1 88 ? -0.795 -6.565 10.403 1.00 93.69 88 HIS A C 1
ATOM 730 O O . HIS A 1 88 ? -1.811 -7.251 10.510 1.00 93.69 88 HIS A O 1
ATOM 736 N N . GLU A 1 89 ? -0.426 -5.707 11.354 1.00 92.25 89 GLU A N 1
ATOM 737 C CA . GLU A 1 89 ? -1.216 -5.417 12.554 1.00 92.25 89 GLU A CA 1
ATOM 738 C C . GLU A 1 89 ? -2.542 -4.745 12.197 1.00 92.25 89 GLU A C 1
ATOM 740 O O . GLU A 1 89 ? -3.582 -5.177 12.695 1.00 92.25 89 GLU A O 1
ATOM 745 N N . LEU A 1 90 ? -2.532 -3.778 11.271 1.00 92.81 90 LEU A N 1
ATOM 746 C CA . LEU A 1 90 ? -3.740 -3.096 10.805 1.00 92.81 90 LEU A CA 1
ATOM 747 C C . LEU A 1 90 ? -4.775 -4.070 10.225 1.00 92.81 90 LEU A C 1
ATOM 749 O O . LEU A 1 90 ? -5.940 -4.037 10.618 1.00 92.81 90 LEU A O 1
ATOM 753 N N . VAL A 1 91 ? -4.368 -4.964 9.318 1.00 92.25 91 VAL A N 1
ATOM 754 C CA . VAL A 1 91 ? -5.311 -5.882 8.644 1.00 92.25 91 VAL A CA 1
ATOM 755 C C . VAL A 1 91 ? -5.719 -7.085 9.490 1.00 92.25 91 VAL A C 1
ATOM 757 O O . VAL A 1 91 ? -6.744 -7.712 9.214 1.00 92.25 91 VAL A O 1
ATOM 760 N N . ASN A 1 92 ? -4.930 -7.432 10.511 1.00 88.62 92 ASN A N 1
ATOM 761 C CA . ASN A 1 92 ? -5.228 -8.538 11.422 1.00 88.62 92 ASN A CA 1
ATOM 762 C C . ASN A 1 92 ? -5.856 -8.088 12.738 1.00 88.62 92 ASN A C 1
ATOM 764 O O . ASN A 1 92 ? -6.142 -8.946 13.581 1.00 88.62 92 ASN A O 1
ATOM 768 N N . PHE A 1 93 ? -6.104 -6.789 12.921 1.00 84.12 93 PHE A N 1
ATOM 769 C CA . PHE A 1 93 ? -6.799 -6.294 14.096 1.00 84.12 93 PHE A CA 1
ATOM 770 C C . PHE A 1 93 ? -8.234 -6.829 14.130 1.00 84.12 93 PHE A C 1
ATOM 772 O O . PHE A 1 93 ? -9.171 -6.304 13.533 1.00 84.12 93 PHE A O 1
ATOM 779 N N . LYS A 1 94 ? -8.404 -7.923 14.864 1.00 65.62 94 LYS A N 1
ATOM 780 C CA . LYS A 1 94 ? -9.684 -8.386 15.379 1.00 65.62 94 LYS A CA 1
ATOM 781 C C . LYS A 1 94 ? -9.721 -7.824 16.787 1.00 65.62 94 LYS A C 1
ATOM 783 O O . LYS A 1 94 ? -8.905 -8.264 17.594 1.00 65.62 94 LYS A O 1
ATOM 788 N N . GLY A 1 95 ? -10.561 -6.816 17.045 1.00 59.66 95 GLY A N 1
ATOM 789 C CA . GLY A 1 95 ? -10.666 -6.183 18.367 1.00 59.66 95 GLY A CA 1
ATOM 790 C C . GLY A 1 95 ? -10.561 -7.230 19.475 1.00 59.66 95 GLY A C 1
ATOM 791 O O . GLY A 1 95 ? -11.150 -8.304 19.348 1.00 59.66 95 GLY A O 1
ATOM 792 N N . ILE A 1 96 ? -9.719 -6.978 20.482 1.00 52.72 96 ILE A N 1
ATOM 793 C CA . ILE A 1 96 ? -9.310 -8.020 21.425 1.00 52.72 96 ILE A CA 1
ATOM 794 C C . ILE A 1 96 ? -10.569 -8.585 22.088 1.00 52.72 96 ILE A C 1
ATOM 796 O O . ILE A 1 96 ? -11.311 -7.849 22.743 1.00 52.72 96 ILE A O 1
ATOM 800 N N . ASP A 1 97 ? -10.787 -9.891 21.921 1.00 46.62 97 ASP A N 1
ATOM 801 C CA . ASP A 1 97 ? -11.788 -10.660 22.659 1.00 46.62 97 ASP A CA 1
ATOM 802 C C . ASP A 1 97 ? -11.232 -10.851 24.079 1.00 46.62 97 ASP A C 1
ATOM 804 O O . ASP A 1 97 ? -10.615 -11.860 24.425 1.00 46.62 97 ASP A O 1
ATOM 808 N N . VAL A 1 98 ? -11.278 -9.776 24.868 1.00 47.12 98 VAL A N 1
ATOM 809 C CA . VAL A 1 98 ? -10.896 -9.823 26.276 1.00 47.12 98 VAL A CA 1
ATOM 810 C C . VAL A 1 98 ? -12.089 -10.420 26.999 1.00 47.12 98 VAL A C 1
ATOM 812 O O . VAL A 1 98 ? -13.117 -9.755 27.102 1.00 47.12 98 VAL A O 1
ATOM 815 N N . ASP A 1 99 ? -11.959 -11.651 27.502 1.00 47.44 99 ASP A N 1
ATOM 816 C CA . ASP A 1 99 ? -12.936 -12.213 28.437 1.00 47.44 99 ASP A CA 1
ATOM 817 C C . ASP A 1 99 ? -13.167 -11.174 29.548 1.00 47.44 99 ASP A C 1
ATOM 819 O O . ASP A 1 99 ? -12.223 -10.853 30.289 1.00 47.44 99 ASP A O 1
ATOM 823 N N . PRO A 1 100 ? -14.373 -10.582 29.651 1.00 48.34 100 PRO A N 1
ATOM 824 C CA . PRO A 1 100 ? -14.610 -9.552 30.637 1.00 48.34 100 PRO A CA 1
ATOM 825 C C . PRO A 1 100 ? -14.417 -10.158 32.027 1.00 48.34 100 PRO A C 1
ATOM 827 O O . PRO A 1 100 ? -14.912 -11.262 32.284 1.00 48.34 100 PRO A O 1
ATOM 830 N N . PRO A 1 101 ? -13.715 -9.473 32.951 1.00 50.00 101 PRO A N 1
ATOM 831 C CA . PRO A 1 101 ? -13.729 -9.893 34.339 1.00 50.00 101 PRO A CA 1
ATOM 832 C C . PRO A 1 101 ? -15.191 -9.966 34.777 1.00 50.00 101 PRO A C 1
ATOM 834 O O . PRO A 1 101 ? -15.949 -9.005 34.642 1.00 50.00 101 PRO A O 1
ATOM 837 N N . ILE A 1 102 ? -15.580 -11.164 35.212 1.00 53.25 102 ILE A N 1
ATOM 838 C CA . ILE A 1 102 ? -16.947 -11.511 35.577 1.00 53.25 102 ILE A CA 1
ATOM 839 C C . ILE A 1 102 ? -17.448 -10.465 36.584 1.00 53.25 102 ILE A C 1
ATOM 841 O O . ILE A 1 102 ? -16.834 -10.288 37.637 1.00 53.25 102 ILE A O 1
ATOM 845 N N . ASP A 1 103 ? -18.577 -9.837 36.236 1.00 55.25 103 ASP A N 1
ATOM 846 C CA . ASP A 1 103 ? -19.488 -9.075 37.109 1.00 55.25 103 ASP A CA 1
ATOM 847 C C . ASP A 1 103 ? -19.394 -7.531 37.170 1.00 55.25 103 ASP A C 1
ATOM 849 O O . ASP A 1 103 ? -19.548 -6.945 38.241 1.00 55.25 103 ASP A O 1
ATOM 853 N N . ILE A 1 104 ? -19.233 -6.827 36.037 1.00 51.09 104 ILE A N 1
ATOM 854 C CA . ILE A 1 104 ? -19.512 -5.375 35.998 1.00 51.09 104 ILE A CA 1
ATOM 855 C C . ILE A 1 104 ? -20.157 -4.966 34.660 1.00 51.09 104 ILE A C 1
ATOM 857 O O . ILE A 1 104 ? -19.544 -5.130 33.610 1.00 51.09 104 ILE A O 1
ATOM 861 N N . GLU A 1 105 ? -21.362 -4.374 34.681 1.00 55.34 105 GLU A N 1
ATOM 862 C CA . GLU A 1 105 ? -21.949 -3.661 33.517 1.00 55.34 105 GLU A CA 1
ATOM 863 C C . GLU A 1 105 ? -20.993 -2.574 32.968 1.00 55.34 105 GLU A C 1
ATOM 865 O O . GLU A 1 105 ? -21.042 -2.234 31.790 1.00 55.34 105 GLU A O 1
ATOM 870 N N . ASP A 1 106 ? -20.067 -2.104 33.808 1.00 57.47 106 ASP A N 1
ATOM 871 C CA . ASP A 1 106 ? -18.997 -1.140 33.515 1.00 57.47 106 ASP A CA 1
ATOM 872 C C . ASP A 1 106 ? -17.771 -1.773 32.808 1.00 57.47 106 ASP A C 1
ATOM 874 O O . ASP A 1 106 ? -16.991 -1.090 32.148 1.00 57.47 106 ASP A O 1
ATOM 878 N N . ALA A 1 107 ? -17.593 -3.100 32.892 1.00 55.53 107 ALA A N 1
ATOM 879 C CA . ALA A 1 107 ? -16.460 -3.796 32.269 1.00 55.53 107 ALA A CA 1
ATOM 880 C C . ALA A 1 107 ? -16.572 -3.823 30.736 1.00 55.53 107 ALA A C 1
ATOM 882 O O . ALA A 1 107 ? -15.555 -3.799 30.046 1.00 55.53 107 ALA A O 1
ATOM 883 N N . GLY A 1 108 ? -17.798 -3.829 30.198 1.00 58.31 108 GLY A N 1
ATOM 884 C CA . GLY A 1 108 ? -18.039 -3.771 28.753 1.00 58.31 108 GLY A CA 1
ATOM 885 C C . GLY A 1 108 ? -17.622 -2.434 28.134 1.00 58.31 108 GLY A C 1
ATOM 886 O O . GLY A 1 108 ? -17.003 -2.424 27.072 1.00 58.31 108 GLY A O 1
ATOM 887 N N . ALA A 1 109 ? -17.895 -1.319 28.821 1.00 60.84 109 ALA A N 1
ATOM 888 C CA . ALA A 1 109 ? -17.462 0.012 28.389 1.00 60.84 109 ALA A CA 1
ATOM 889 C C . ALA A 1 109 ? -15.931 0.149 28.441 1.00 60.84 109 ALA A C 1
ATOM 891 O O . ALA A 1 109 ? -15.321 0.587 27.469 1.00 60.84 109 ALA A O 1
ATOM 892 N N . TYR A 1 110 ? -15.302 -0.335 29.517 1.00 59.03 110 TYR A N 1
ATOM 893 C CA . TYR A 1 110 ? -13.845 -0.315 29.678 1.00 59.03 110 TYR A CA 1
ATOM 894 C C . TYR A 1 110 ? -13.094 -1.142 28.614 1.00 59.03 110 TYR A C 1
ATOM 896 O O . TYR A 1 110 ? -12.058 -0.718 28.103 1.00 59.03 110 TYR A O 1
ATOM 904 N N . ILE A 1 111 ? -13.606 -2.325 28.252 1.00 61.03 111 ILE A N 1
ATOM 905 C CA . ILE A 1 111 ? -13.005 -3.171 27.202 1.00 61.03 111 ILE A CA 1
ATOM 906 C C . ILE A 1 111 ? -13.152 -2.520 25.825 1.00 61.03 111 ILE A C 1
ATOM 908 O O . ILE A 1 111 ? -12.216 -2.563 25.027 1.00 61.03 111 ILE A O 1
ATOM 912 N N . TYR A 1 112 ? -14.300 -1.894 25.558 1.00 66.69 112 TYR A N 1
ATOM 913 C CA . TYR A 1 112 ? -14.524 -1.150 24.324 1.00 66.69 112 TYR A CA 1
ATOM 914 C C . TYR A 1 112 ? -13.552 0.030 24.192 1.00 66.69 112 TYR A C 1
ATOM 916 O O . TYR A 1 112 ? -12.859 0.121 23.183 1.00 66.69 112 TYR A O 1
ATOM 924 N N . GLU A 1 113 ? -13.431 0.878 25.219 1.00 67.56 113 GLU A N 1
ATOM 925 C CA . GLU A 1 113 ? -12.514 2.031 25.218 1.00 67.56 113 GLU A CA 1
ATOM 926 C C . GLU A 1 113 ? -11.057 1.610 24.997 1.00 67.56 113 GLU A C 1
ATOM 928 O O . GLU A 1 113 ? -10.379 2.153 24.129 1.00 67.56 113 GLU A O 1
ATOM 933 N N . ARG A 1 114 ? -10.591 0.569 25.696 1.00 70.38 114 ARG A N 1
ATOM 934 C CA . ARG A 1 114 ? -9.225 0.056 25.522 1.00 70.38 114 ARG A CA 1
ATOM 935 C C . ARG A 1 114 ? -8.976 -0.517 24.120 1.00 70.38 114 ARG A C 1
ATOM 937 O O . ARG A 1 114 ? -7.867 -0.404 23.602 1.00 70.38 114 ARG A O 1
ATOM 944 N N . ASN A 1 115 ? -9.978 -1.152 23.510 1.00 76.75 115 ASN A N 1
ATOM 945 C CA . ASN A 1 115 ? -9.872 -1.641 22.135 1.00 76.75 115 ASN A CA 1
ATOM 946 C C . ASN A 1 115 ? -9.827 -0.487 21.124 1.00 76.75 115 ASN A C 1
ATOM 948 O O . ASN A 1 115 ? -9.118 -0.602 20.129 1.00 76.75 115 ASN A O 1
ATOM 952 N N . VAL A 1 116 ? -10.534 0.616 21.388 1.00 79.44 116 VAL A N 1
ATOM 953 C CA . VAL A 1 116 ? -10.461 1.838 20.574 1.00 79.44 116 VAL A CA 1
ATOM 954 C C . VAL A 1 116 ? -9.076 2.478 20.677 1.00 79.44 116 VAL A C 1
ATOM 956 O O . VAL A 1 116 ? -8.485 2.764 19.643 1.00 79.44 116 VAL A O 1
ATOM 959 N N . GLU A 1 117 ? -8.519 2.630 21.883 1.00 83.19 117 GLU A N 1
ATOM 960 C CA . GLU A 1 117 ? -7.162 3.173 22.076 1.00 83.19 117 GLU A CA 1
ATOM 961 C C . GLU A 1 117 ? -6.099 2.320 21.365 1.00 83.19 117 GLU A C 1
ATOM 963 O O . GLU A 1 117 ? -5.296 2.838 20.593 1.00 83.19 117 GLU A O 1
ATOM 968 N N . ALA A 1 118 ? -6.134 0.996 21.555 1.00 84.69 118 ALA A N 1
ATOM 969 C CA . ALA A 1 118 ? -5.191 0.090 20.898 1.00 84.69 118 ALA A CA 1
ATOM 970 C C . ALA A 1 118 ? -5.306 0.138 19.366 1.00 84.69 118 ALA A C 1
ATOM 972 O O . ALA A 1 118 ? -4.309 0.009 18.660 1.00 84.69 118 ALA A O 1
ATOM 973 N N . TYR A 1 119 ? -6.519 0.318 18.845 1.00 88.00 119 TYR A N 1
ATOM 974 C CA . TYR A 1 119 ? -6.733 0.451 17.413 1.00 88.00 119 TYR A CA 1
ATOM 975 C C . TYR A 1 119 ? -6.239 1.798 16.869 1.00 88.00 119 TYR A C 1
ATOM 977 O O . TYR A 1 119 ? -5.644 1.831 15.794 1.00 88.00 119 TYR A O 1
ATOM 985 N N . GLN A 1 120 ? -6.410 2.891 17.617 1.00 89.00 120 GLN A N 1
ATOM 986 C CA . GLN A 1 120 ? -5.841 4.196 17.266 1.00 89.00 120 GLN A CA 1
ATOM 987 C C . GLN A 1 120 ? -4.311 4.144 17.198 1.00 89.00 120 GLN A C 1
ATOM 989 O O . GLN A 1 120 ? -3.736 4.626 16.225 1.00 89.00 120 GLN A O 1
ATOM 994 N N . ASP A 1 121 ? -3.658 3.469 18.148 1.00 90.81 121 ASP A N 1
ATOM 995 C CA . ASP A 1 121 ? -2.206 3.260 18.110 1.00 90.81 121 ASP A CA 1
ATOM 996 C C . ASP A 1 121 ? -1.764 2.501 16.843 1.00 90.81 121 ASP A C 1
ATOM 998 O O . ASP A 1 121 ? -0.744 2.840 16.237 1.00 90.81 121 ASP A O 1
ATOM 1002 N N . ILE A 1 122 ? -2.528 1.485 16.421 1.00 92.31 122 ILE A N 1
ATOM 1003 C CA . ILE A 1 122 ? -2.258 0.727 15.187 1.00 92.31 122 ILE A CA 1
ATOM 1004 C C . ILE A 1 122 ? -2.437 1.616 13.952 1.00 92.31 122 ILE A C 1
ATOM 1006 O O . ILE A 1 122 ? -1.595 1.589 13.053 1.00 92.31 122 ILE A O 1
ATOM 1010 N N . LEU A 1 123 ? -3.501 2.423 13.901 1.00 92.12 123 LEU A N 1
ATOM 1011 C CA . LEU A 1 123 ? -3.734 3.365 12.805 1.00 92.12 123 LEU A CA 1
ATOM 1012 C C . LEU A 1 123 ? -2.594 4.379 12.691 1.00 92.12 123 LEU A C 1
ATOM 1014 O O . LEU A 1 123 ? -2.077 4.578 11.592 1.00 92.12 123 LEU A O 1
ATOM 1018 N N . ASP A 1 124 ? -2.153 4.964 13.805 1.00 92.56 124 ASP A N 1
ATOM 1019 C CA . ASP A 1 124 ? -1.060 5.939 13.832 1.00 92.56 124 ASP A CA 1
ATOM 1020 C C . ASP A 1 124 ? 0.265 5.334 13.350 1.00 92.56 124 ASP A C 1
ATOM 1022 O O . ASP A 1 124 ? 0.989 5.954 12.562 1.00 92.56 124 ASP A O 1
ATOM 1026 N N . GLN A 1 125 ? 0.570 4.103 13.768 1.00 93.56 125 GLN A N 1
ATOM 1027 C CA . GLN A 1 125 ? 1.763 3.379 13.319 1.00 93.56 125 GLN A CA 1
ATOM 1028 C C . GLN A 1 125 ? 1.690 3.020 11.828 1.00 93.56 125 GLN A C 1
ATOM 1030 O O . GLN A 1 125 ? 2.665 3.197 11.089 1.00 93.56 125 GLN A O 1
ATOM 1035 N N . ALA A 1 126 ? 0.528 2.567 11.355 1.00 94.75 126 ALA A N 1
ATOM 1036 C CA . ALA A 1 126 ? 0.313 2.203 9.958 1.00 94.75 126 ALA A CA 1
ATOM 1037 C C . ALA A 1 126 ? 0.221 3.418 9.025 1.00 94.75 126 ALA A C 1
ATOM 1039 O O . ALA A 1 126 ? 0.476 3.281 7.826 1.00 94.75 126 ALA A O 1
ATOM 1040 N N . ASN A 1 127 ? -0.092 4.607 9.549 1.00 92.94 127 ASN A N 1
ATOM 1041 C CA . ASN A 1 127 ? -0.406 5.800 8.766 1.00 92.94 127 ASN A CA 1
ATOM 1042 C C . ASN A 1 127 ? 0.675 6.127 7.723 1.00 92.94 127 ASN A C 1
ATOM 1044 O O . ASN A 1 127 ? 0.382 6.309 6.542 1.00 92.94 127 ASN A O 1
ATOM 1048 N N . SER A 1 128 ? 1.950 6.121 8.124 1.00 93.75 128 SER A N 1
ATOM 1049 C CA . SER A 1 128 ? 3.070 6.411 7.216 1.00 93.75 128 SER A CA 1
ATOM 1050 C C . SER A 1 128 ? 3.155 5.414 6.050 1.00 93.75 128 SER A C 1
ATOM 1052 O O . SER A 1 128 ? 3.303 5.816 4.891 1.00 93.75 128 SER A O 1
ATOM 1054 N N . HIS A 1 129 ? 3.023 4.115 6.332 1.00 96.06 129 HIS A N 1
ATOM 1055 C CA . HIS A 1 129 ? 3.068 3.062 5.313 1.00 96.06 129 HIS A CA 1
ATOM 1056 C C . HIS A 1 129 ? 1.832 3.108 4.410 1.00 96.06 129 HIS A C 1
ATOM 1058 O O . HIS A 1 129 ? 1.974 3.090 3.190 1.00 96.06 129 HIS A O 1
ATOM 1064 N N . MET A 1 130 ? 0.635 3.276 4.977 1.00 96.00 130 MET A N 1
ATOM 1065 C CA . MET A 1 130 ? -0.613 3.414 4.222 1.00 96.00 130 MET A CA 1
ATOM 1066 C C . MET A 1 130 ? -0.570 4.608 3.262 1.00 96.00 130 MET A C 1
ATOM 1068 O O . MET A 1 130 ? -0.924 4.483 2.087 1.00 96.00 130 MET A O 1
ATOM 1072 N N . HIS A 1 131 ? -0.072 5.759 3.714 1.00 94.50 131 HIS A N 1
ATOM 1073 C CA . HIS A 1 131 ? 0.106 6.923 2.847 1.00 94.50 131 HIS A CA 1
ATOM 1074 C C . HIS A 1 131 ? 1.140 6.695 1.748 1.00 94.50 131 HIS A C 1
ATOM 1076 O O . HIS A 1 131 ? 0.931 7.145 0.620 1.00 94.50 131 HIS A O 1
ATOM 1082 N N . THR A 1 132 ? 2.230 5.998 2.058 1.00 95.31 132 THR A N 1
ATOM 1083 C CA . THR A 1 132 ? 3.264 5.650 1.079 1.00 95.31 132 THR A CA 1
ATOM 1084 C C . THR A 1 132 ? 2.704 4.723 0.001 1.00 95.31 132 THR A C 1
ATOM 1086 O O . THR A 1 132 ? 2.848 5.015 -1.186 1.00 95.31 132 THR A O 1
ATOM 1089 N N . ILE A 1 133 ? 1.976 3.675 0.403 1.00 96.94 133 ILE A N 1
ATOM 1090 C CA . ILE A 1 133 ? 1.258 2.754 -0.490 1.00 96.94 133 ILE A CA 1
ATOM 1091 C C . ILE A 1 133 ? 0.334 3.541 -1.425 1.00 96.94 133 ILE A C 1
ATOM 1093 O O . ILE A 1 133 ? 0.402 3.379 -2.645 1.00 96.94 133 ILE A O 1
ATOM 1097 N N . ARG A 1 134 ? -0.485 4.444 -0.867 1.00 95.25 134 ARG A N 1
ATOM 1098 C CA . ARG A 1 134 ? -1.390 5.308 -1.636 1.00 95.25 134 ARG A CA 1
ATOM 1099 C C . ARG A 1 134 ? -0.637 6.148 -2.667 1.00 95.25 134 ARG A C 1
ATOM 1101 O O . ARG A 1 134 ? -1.026 6.159 -3.827 1.00 95.25 134 ARG A O 1
ATOM 1108 N N . ILE A 1 135 ? 0.417 6.856 -2.257 1.00 94.69 135 ILE A N 1
ATOM 1109 C CA . ILE A 1 135 ? 1.175 7.750 -3.148 1.00 94.69 135 ILE A CA 1
ATOM 1110 C C . ILE A 1 135 ? 1.772 6.962 -4.313 1.00 94.69 135 ILE A C 1
ATOM 1112 O O . ILE A 1 135 ? 1.585 7.344 -5.463 1.00 94.69 135 ILE A O 1
ATOM 1116 N N . ILE A 1 136 ? 2.432 5.837 -4.029 1.00 96.56 136 ILE A N 1
ATOM 1117 C CA . ILE A 1 136 ? 3.062 5.014 -5.065 1.00 96.56 136 ILE A CA 1
ATOM 1118 C C . ILE A 1 136 ? 2.021 4.482 -6.053 1.00 96.56 136 ILE A C 1
ATOM 1120 O O . ILE A 1 136 ? 2.227 4.569 -7.262 1.00 96.56 136 ILE A O 1
ATOM 1124 N N . LEU A 1 137 ? 0.898 3.953 -5.560 1.00 95.62 137 LEU A N 1
ATOM 1125 C CA . LEU A 1 137 ? -0.175 3.456 -6.423 1.00 95.62 137 LEU A CA 1
ATOM 1126 C C . LEU A 1 137 ? -0.821 4.571 -7.254 1.00 95.62 137 LEU A C 1
ATOM 1128 O O . LEU A 1 137 ? -1.150 4.327 -8.412 1.00 95.62 137 LEU A O 1
ATOM 1132 N N . GLY A 1 138 ? -0.955 5.777 -6.696 1.00 94.00 138 GLY A N 1
ATOM 1133 C CA . GLY A 1 138 ? -1.430 6.957 -7.420 1.00 94.00 138 GLY A CA 1
ATOM 1134 C C . GLY A 1 138 ? -0.488 7.342 -8.560 1.00 94.00 138 GLY A C 1
ATOM 1135 O O . GLY A 1 138 ? -0.913 7.439 -9.704 1.00 94.00 138 GLY A O 1
ATOM 1136 N N . GLU A 1 139 ? 0.815 7.438 -8.292 1.00 94.06 139 GLU A N 1
ATOM 1137 C CA . GLU A 1 139 ? 1.803 7.741 -9.334 1.00 94.06 139 GLU A CA 1
ATOM 1138 C C . GLU A 1 139 ? 1.859 6.672 -10.439 1.00 94.06 139 GLU A C 1
ATOM 1140 O O . GLU A 1 139 ? 2.053 6.997 -11.609 1.00 94.06 139 GLU A O 1
ATOM 1145 N N . LEU A 1 140 ? 1.729 5.389 -10.078 1.00 94.19 140 LEU A N 1
ATOM 1146 C CA . LEU A 1 140 ? 1.679 4.286 -11.044 1.00 94.19 140 LEU A CA 1
ATOM 1147 C C . LEU A 1 140 ? 0.379 4.301 -11.862 1.00 94.19 140 LEU A C 1
ATOM 1149 O O . LEU A 1 140 ? 0.391 3.935 -13.036 1.00 94.19 140 LEU A O 1
ATOM 1153 N N . CYS A 1 141 ? -0.731 4.725 -11.253 1.00 92.50 141 CYS A N 1
ATOM 1154 C CA . CYS A 1 141 ? -2.003 4.933 -11.934 1.00 92.50 141 CYS A CA 1
ATOM 1155 C C . CYS A 1 141 ? -1.880 6.040 -12.985 1.00 92.50 141 CYS A C 1
ATOM 1157 O O . CYS A 1 141 ? -2.134 5.767 -14.157 1.00 92.50 141 CYS A O 1
ATOM 1159 N N . ASP A 1 142 ? -1.423 7.231 -12.595 1.00 88.25 142 ASP A N 1
ATOM 1160 C CA . ASP A 1 142 ? -1.296 8.389 -13.489 1.00 88.25 142 ASP A CA 1
ATOM 1161 C C . ASP A 1 142 ? -0.380 8.071 -14.680 1.00 88.25 142 ASP A C 1
ATOM 1163 O O . ASP A 1 142 ? -0.754 8.264 -15.835 1.00 88.25 142 ASP A O 1
ATOM 1167 N N . ALA A 1 143 ? 0.780 7.458 -14.418 1.00 85.25 143 ALA A N 1
ATOM 1168 C CA . ALA A 1 143 ? 1.717 7.060 -15.469 1.00 85.25 143 ALA A CA 1
ATOM 1169 C C . ALA A 1 143 ? 1.132 6.035 -16.462 1.00 85.25 143 ALA A C 1
ATOM 1171 O O . ALA A 1 143 ? 1.584 5.954 -17.602 1.00 85.25 143 ALA A O 1
ATOM 1172 N N . SER A 1 144 ? 0.141 5.240 -16.042 1.00 80.44 144 SER A N 1
ATOM 1173 C CA . SER A 1 144 ? -0.529 4.266 -16.911 1.00 80.44 144 SER A CA 1
ATOM 1174 C C . SER A 1 144 ? -1.623 4.866 -17.797 1.00 80.44 144 SER A C 1
ATOM 1176 O O . SER A 1 144 ? -2.014 4.221 -18.767 1.00 80.44 144 SER A O 1
ATOM 1178 N N . GLU A 1 145 ? -2.119 6.068 -17.482 1.00 74.88 145 GLU A N 1
ATOM 1179 C CA . GLU A 1 145 ? -3.125 6.772 -18.291 1.00 74.88 145 GLU A CA 1
ATOM 1180 C C . GLU A 1 145 ? -2.504 7.594 -19.435 1.00 74.88 145 GLU A C 1
ATOM 1182 O O . GLU A 1 145 ? -3.186 7.881 -20.420 1.00 74.88 145 GLU A O 1
ATOM 1187 N N . ASP A 1 146 ? -1.213 7.926 -19.334 1.00 57.25 146 ASP A N 1
ATOM 1188 C CA . ASP A 1 146 ? -0.451 8.684 -20.338 1.00 57.25 146 ASP A CA 1
ATOM 1189 C C . ASP A 1 146 ? 0.133 7.816 -21.484 1.00 57.25 146 ASP A C 1
ATOM 1191 O O . ASP A 1 146 ? 0.782 8.346 -22.394 1.00 57.25 146 ASP A O 1
ATOM 1195 N N . LEU A 1 147 ? -0.104 6.495 -21.464 1.00 46.78 147 LEU A N 1
ATOM 1196 C CA . LEU A 1 147 ? 0.335 5.501 -22.465 1.00 46.78 147 LEU A CA 1
ATOM 1197 C C . LEU A 1 147 ? -0.809 5.051 -23.390 1.00 46.78 147 LEU A C 1
ATOM 1199 O O . LEU A 1 147 ? -0.543 4.894 -24.607 1.00 46.78 147 LEU A O 1
#

Secondary structure (DSSP, 8-state):
--HHHHHHHHHHHHEEEEEETTEEEEEEE-TT----HHHHHHHHHHHHHHHHHHHT---S-HHHHHHHHHHHHHHHHHHHHHTSHHHHHHHH-------PPSS-HHHHHHHHHHHHHHHHHHHHHHHHHHHHHHHHHHHHHHHHH--

pLDDT: mean 85.14, std 15.36, range [46.62, 98.12]